Protein AF-A0A0C9ZKR8-F1 (afdb_monomer_lite)

Foldseek 3Di:
DCQDWDKDKDADPDPPPDDFPADVVVRDTHDHDHPDIDIDGDSDDPDDD

Radius of gyration: 13.03 Å; chains: 1; bounding box: 27×23×37 Å

Structure (mmCIF, N/CA/C/O backbone):
data_AF-A0A0C9ZKR8-F1
#
_entry.id   AF-A0A0C9ZKR8-F1
#
loop_
_atom_site.group_PDB
_atom_site.id
_atom_site.type_symbol
_atom_site.label_atom_id
_atom_site.label_alt_id
_atom_site.label_comp_id
_atom_site.label_asym_id
_atom_site.label_entity_id
_atom_site.label_seq_id
_atom_site.pdbx_PDB_ins_code
_atom_site.Cartn_x
_atom_site.Cartn_y
_atom_site.Cartn_z
_atom_site.occupancy
_atom_site.B_iso_or_equiv
_atom_site.auth_seq_id
_atom_site.auth_comp_id
_atom_site.auth_asym_id
_atom_site.auth_atom_id
_atom_site.pdbx_PDB_model_num
ATOM 1 N N . ASN A 1 1 ? 14.164 -8.458 -24.678 1.00 48.81 1 ASN A N 1
ATOM 2 C CA . ASN A 1 1 ? 14.289 -7.290 -23.776 1.00 48.81 1 ASN A CA 1
ATOM 3 C C . ASN A 1 1 ? 12.984 -7.184 -22.998 1.00 48.81 1 ASN A C 1
ATOM 5 O O . ASN A 1 1 ? 12.176 -6.305 -23.265 1.00 48.81 1 ASN A O 1
ATOM 9 N N . ASP A 1 2 ? 12.731 -8.147 -22.113 1.00 55.34 2 ASP A N 1
ATOM 10 C CA . ASP A 1 2 ? 11.467 -8.271 -21.379 1.00 55.34 2 ASP A CA 1
ATOM 11 C C . ASP A 1 2 ? 11.578 -7.560 -20.036 1.00 55.34 2 ASP A C 1
ATOM 13 O O . ASP A 1 2 ? 11.667 -8.176 -18.977 1.00 55.34 2 ASP A O 1
ATOM 17 N N . ASN A 1 3 ? 11.602 -6.231 -20.081 1.00 60.66 3 ASN A N 1
ATOM 18 C CA . ASN A 1 3 ? 11.571 -5.410 -18.877 1.00 60.66 3 ASN A CA 1
ATOM 19 C C . ASN A 1 3 ? 10.113 -5.307 -18.390 1.00 60.66 3 ASN A C 1
ATOM 21 O O . ASN A 1 3 ? 9.473 -4.261 -18.497 1.00 60.66 3 ASN A O 1
ATOM 25 N N . LYS A 1 4 ? 9.542 -6.434 -17.939 1.00 61.38 4 LYS A N 1
ATOM 26 C CA . LYS A 1 4 ? 8.190 -6.465 -17.368 1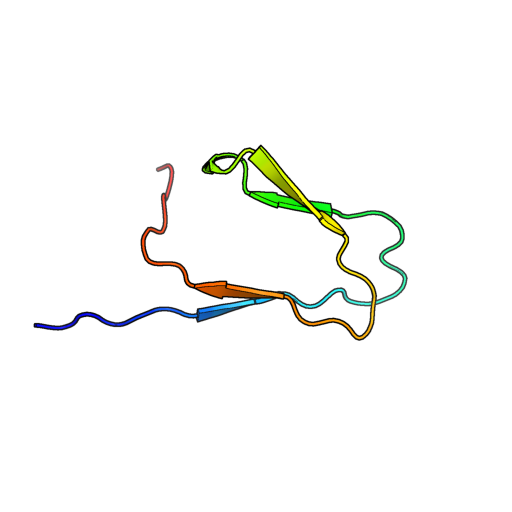.00 61.38 4 LYS A CA 1
ATOM 27 C C . LYS A 1 4 ? 8.225 -5.784 -16.009 1.00 61.38 4 LYS A C 1
ATOM 29 O O . LYS A 1 4 ? 8.672 -6.342 -15.015 1.00 61.38 4 LYS A O 1
ATOM 34 N N . VAL A 1 5 ? 7.759 -4.548 -16.002 1.00 64.44 5 VAL A N 1
ATOM 35 C CA . VAL A 1 5 ? 7.547 -3.771 -14.792 1.00 64.44 5 VAL A CA 1
ATOM 36 C C . VAL A 1 5 ? 6.362 -4.377 -14.039 1.00 64.44 5 VAL A C 1
ATOM 38 O O . VAL A 1 5 ? 5.256 -4.437 -14.577 1.00 64.44 5 VAL A O 1
ATOM 41 N N . ILE A 1 6 ? 6.597 -4.848 -12.815 1.00 71.69 6 ILE A N 1
ATOM 42 C CA . ILE A 1 6 ? 5.551 -5.401 -11.953 1.00 71.69 6 ILE A CA 1
ATOM 43 C C . ILE A 1 6 ? 5.070 -4.284 -11.025 1.00 71.69 6 ILE A C 1
ATOM 45 O O . ILE A 1 6 ? 5.859 -3.614 -10.359 1.00 71.69 6 ILE A O 1
ATOM 49 N N . TYR A 1 7 ? 3.757 -4.071 -11.010 1.00 74.12 7 TYR A N 1
ATOM 50 C CA . TYR A 1 7 ? 3.097 -3.158 -10.086 1.00 74.12 7 TYR A CA 1
ATOM 51 C C . TYR A 1 7 ? 2.417 -3.975 -8.992 1.00 74.12 7 TYR A C 1
ATOM 53 O O . TYR A 1 7 ? 1.675 -4.912 -9.287 1.00 74.12 7 TYR A O 1
ATOM 61 N N . ALA A 1 8 ? 2.654 -3.603 -7.737 1.00 80.62 8 ALA A N 1
ATOM 62 C CA . ALA A 1 8 ? 1.896 -4.101 -6.597 1.00 80.62 8 ALA A CA 1
ATOM 63 C C . ALA A 1 8 ? 0.982 -2.985 -6.082 1.00 80.62 8 ALA A C 1
ATOM 65 O O . ALA A 1 8 ? 1.425 -1.852 -5.903 1.00 80.62 8 ALA A O 1
ATOM 66 N N . TYR A 1 9 ? -0.286 -3.306 -5.837 1.00 81.69 9 TYR A N 1
ATOM 67 C CA . TYR A 1 9 ? -1.260 -2.378 -5.267 1.00 81.69 9 TYR A CA 1
ATOM 68 C C . TYR A 1 9 ? -1.671 -2.879 -3.890 1.00 81.69 9 TYR A C 1
ATOM 70 O O . TYR A 1 9 ? -2.127 -4.013 -3.747 1.00 81.69 9 TYR A O 1
ATOM 78 N N . ILE A 1 10 ? -1.482 -2.037 -2.882 1.00 80.88 10 ILE A N 1
ATOM 79 C CA . ILE A 1 10 ? -1.765 -2.347 -1.486 1.00 80.88 10 ILE A CA 1
ATOM 80 C C . ILE A 1 10 ? -2.982 -1.536 -1.062 1.00 80.88 10 ILE A C 1
ATOM 82 O O . ILE A 1 10 ? -3.030 -0.317 -1.245 1.00 80.88 10 ILE A O 1
ATOM 86 N N . PHE A 1 11 ? -3.947 -2.235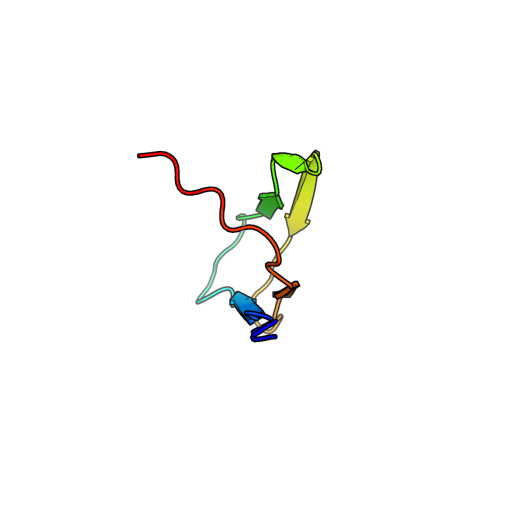 -0.475 1.00 83.50 11 PHE A N 1
ATOM 87 C CA . PHE A 1 11 ? -5.196 -1.676 0.017 1.00 83.50 11 PHE A CA 1
ATOM 88 C C . PHE A 1 11 ? -5.323 -2.015 1.499 1.00 83.50 11 PHE A C 1
ATOM 90 O O . PHE A 1 11 ? -5.169 -3.176 1.882 1.00 83.50 11 PHE A O 1
ATOM 97 N N . ALA A 1 12 ? -5.621 -1.019 2.330 1.00 79.94 12 ALA A N 1
ATOM 98 C CA . ALA A 1 12 ? -6.027 -1.278 3.704 1.00 79.94 12 ALA A CA 1
ATOM 99 C C . ALA A 1 12 ? -7.470 -1.798 3.704 1.00 79.94 12 ALA A C 1
ATOM 101 O O . ALA A 1 12 ? -8.380 -1.127 3.212 1.00 79.94 12 ALA A O 1
ATOM 102 N N . VAL A 1 13 ? -7.675 -3.000 4.244 1.00 79.31 13 VAL A N 1
ATOM 103 C CA . VAL A 1 13 ? -9.003 -3.606 4.391 1.00 79.31 13 VAL A CA 1
ATOM 104 C C . VAL A 1 13 ? -9.498 -3.378 5.820 1.00 79.31 13 VAL A C 1
ATOM 106 O O . VAL A 1 13 ? -8.746 -3.578 6.771 1.00 79.31 13 VAL A O 1
ATOM 109 N N . SER A 1 14 ? -10.777 -3.017 5.964 1.00 74.19 14 SER A N 1
ATOM 110 C CA . SER A 1 14 ? -11.463 -2.826 7.254 1.00 74.19 14 SER A CA 1
ATOM 111 C C . SER A 1 14 ? -10.910 -1.667 8.106 1.00 74.19 14 SER A C 1
ATOM 113 O O . SER A 1 14 ? -10.295 -0.732 7.607 1.00 74.19 14 SER A O 1
ATOM 115 N N . ASP A 1 15 ? -11.168 -1.715 9.408 1.00 71.06 15 ASP A N 1
ATOM 116 C CA . ASP A 1 15 ? -10.721 -0.860 10.505 1.00 71.06 15 ASP A CA 1
ATOM 117 C C . ASP A 1 15 ? -9.235 -1.039 10.854 1.00 71.06 15 ASP A C 1
ATOM 119 O O . ASP A 1 15 ? -8.840 -1.022 12.020 1.00 71.06 15 ASP A O 1
ATOM 123 N N . TRP A 1 16 ? -8.387 -1.187 9.838 1.00 69.31 16 TRP A N 1
ATOM 124 C CA . TRP A 1 16 ? -6.941 -1.231 10.000 1.00 69.31 16 TRP A CA 1
ATOM 125 C C . TRP A 1 16 ? -6.434 0.099 10.582 1.00 69.31 16 TRP A C 1
ATOM 127 O O . TRP A 1 16 ? -6.189 1.071 9.870 1.00 69.31 16 TRP A O 1
ATOM 137 N N . LYS A 1 17 ? -6.336 0.160 11.914 1.00 60.69 17 LYS A N 1
ATOM 138 C CA . LYS A 1 17 ? -6.092 1.402 12.666 1.00 60.69 17 LYS A CA 1
ATOM 139 C C . LYS A 1 17 ? -4.620 1.799 12.790 1.00 60.69 17 LYS A C 1
ATOM 141 O O . LYS A 1 17 ? -4.358 2.888 13.288 1.00 60.69 17 LYS A O 1
ATOM 146 N N . SER A 1 18 ? -3.667 0.947 12.394 1.00 62.84 18 SER A N 1
ATOM 147 C CA . SER A 1 18 ? -2.261 1.157 12.787 1.00 62.84 18 SER A CA 1
ATOM 148 C C . SER A 1 18 ? -1.168 0.617 11.858 1.00 62.84 18 SER A C 1
ATOM 150 O O . SER A 1 18 ? 0.005 0.805 12.179 1.00 62.84 18 SER A O 1
ATOM 152 N N . GLY A 1 19 ? -1.452 -0.085 10.763 1.00 69.25 19 GLY A N 1
ATOM 153 C CA . GLY A 1 19 ? -0.338 -0.665 10.007 1.00 69.25 19 GLY A CA 1
ATOM 154 C C . GLY A 1 19 ? 0.257 0.317 9.020 1.00 69.25 19 GLY A C 1
ATOM 155 O O . GLY A 1 19 ? -0.329 0.625 7.984 1.00 69.25 19 GLY A O 1
ATOM 156 N N . GLU A 1 20 ? 1.454 0.760 9.363 1.00 77.62 20 GLU A N 1
ATOM 157 C CA . GLU A 1 20 ? 2.385 1.370 8.437 1.00 77.62 20 GLU A CA 1
ATOM 158 C C . GLU A 1 20 ? 2.852 0.301 7.443 1.00 77.62 20 GLU A C 1
ATOM 160 O O . GLU A 1 20 ? 3.273 -0.794 7.828 1.00 77.62 20 GLU A O 1
ATOM 165 N N . PHE A 1 21 ? 2.797 0.615 6.153 1.00 79.69 21 PHE A N 1
ATOM 166 C CA . PHE A 1 21 ? 3.514 -0.162 5.161 1.00 79.69 21 PHE A CA 1
ATOM 167 C C . PHE A 1 21 ? 4.993 0.219 5.240 1.00 79.69 21 PHE A C 1
ATOM 169 O O . PHE A 1 21 ? 5.390 1.329 4.875 1.00 79.69 21 PHE A O 1
ATOM 176 N N . CYS A 1 22 ? 5.799 -0.697 5.769 1.00 81.06 22 CYS A N 1
ATOM 177 C CA . CYS A 1 22 ? 7.236 -0.513 5.908 1.00 81.06 22 CYS A CA 1
ATOM 178 C C . CYS A 1 22 ? 7.953 -0.987 4.647 1.00 81.06 22 CYS A C 1
ATOM 180 O O . CYS A 1 22 ? 7.752 -2.115 4.196 1.00 81.06 22 CYS A O 1
ATOM 182 N N . ILE A 1 23 ? 8.851 -0.148 4.133 1.00 81.62 23 ILE A N 1
ATOM 183 C CA . ILE A 1 23 ? 9.808 -0.508 3.088 1.00 81.62 23 ILE A CA 1
ATOM 184 C C . ILE A 1 23 ? 11.200 -0.462 3.728 1.00 81.62 23 ILE A C 1
ATOM 186 O O . ILE A 1 23 ? 11.847 0.586 3.691 1.00 81.62 23 ILE A O 1
ATOM 190 N N . PRO A 1 24 ? 11.677 -1.567 4.340 1.00 76.81 24 PRO A N 1
ATOM 191 C CA . PRO A 1 24 ? 12.881 -1.546 5.173 1.00 76.81 24 PRO A CA 1
ATOM 192 C C . PRO A 1 24 ? 14.123 -1.094 4.409 1.00 76.81 24 PRO A C 1
ATOM 194 O O . PRO A 1 24 ? 14.930 -0.342 4.932 1.00 76.81 24 PRO A O 1
ATOM 197 N N . GLN A 1 25 ? 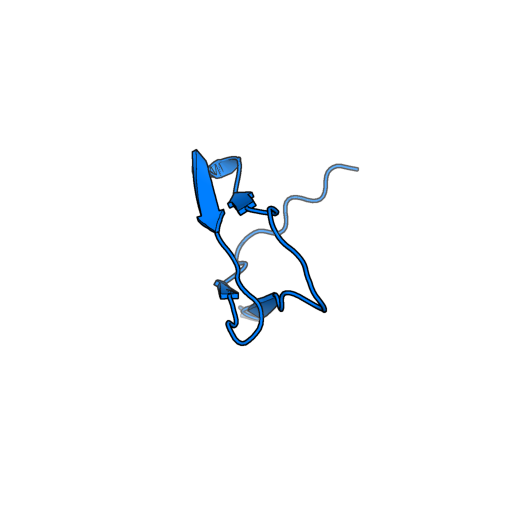14.238 -1.495 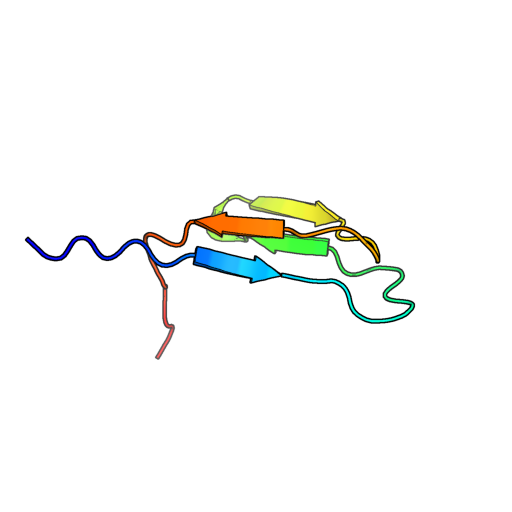3.141 1.00 78.50 25 GLN A N 1
ATOM 198 C CA . GLN A 1 25 ? 15.372 -1.157 2.273 1.00 78.50 25 GLN A CA 1
ATOM 199 C C . GLN A 1 25 ? 15.471 0.340 1.953 1.00 78.50 25 GLN A C 1
ATOM 201 O O . GLN A 1 25 ? 16.521 0.802 1.522 1.00 78.50 25 GLN A O 1
ATOM 206 N N . LEU A 1 26 ? 14.373 1.079 2.122 1.00 78.62 26 LEU A N 1
ATOM 207 C CA . LEU A 1 26 ? 14.326 2.528 1.947 1.00 78.62 26 LEU A CA 1
ATOM 208 C C . LEU A 1 26 ? 14.211 3.260 3.288 1.00 78.62 26 LEU A C 1
ATOM 210 O O . LEU A 1 26 ? 14.178 4.482 3.292 1.00 78.62 26 LEU A O 1
ATOM 214 N N . GLU A 1 27 ? 14.095 2.527 4.402 1.00 82.94 27 GLU A N 1
ATOM 215 C CA . GLU A 1 27 ? 13.792 3.059 5.738 1.00 82.94 27 GLU A CA 1
ATOM 216 C C . GLU A 1 27 ? 12.536 3.953 5.777 1.00 82.94 27 GLU A C 1
ATOM 218 O O . GLU A 1 27 ? 12.371 4.803 6.650 1.00 82.94 27 GLU A O 1
ATOM 223 N N . ILE A 1 28 ? 11.607 3.736 4.839 1.00 82.94 28 ILE A N 1
ATOM 224 C CA . ILE A 1 28 ? 10.360 4.497 4.731 1.00 82.94 28 ILE A CA 1
ATOM 225 C C . ILE A 1 28 ? 9.228 3.719 5.394 1.00 82.94 28 ILE A C 1
ATOM 227 O O . ILE A 1 28 ? 9.053 2.516 5.175 1.00 82.94 28 ILE A O 1
ATOM 231 N N . LYS A 1 29 ? 8.405 4.445 6.151 1.00 84.88 29 LYS A N 1
ATOM 232 C CA . LYS A 1 29 ? 7.133 3.965 6.683 1.00 84.88 29 LYS A CA 1
ATOM 233 C C . LYS A 1 29 ? 6.007 4.829 6.144 1.00 84.88 29 LYS A C 1
ATOM 235 O O . LYS A 1 29 ? 6.048 6.050 6.279 1.00 84.88 29 LYS A O 1
ATOM 240 N N . ILE A 1 30 ? 5.025 4.1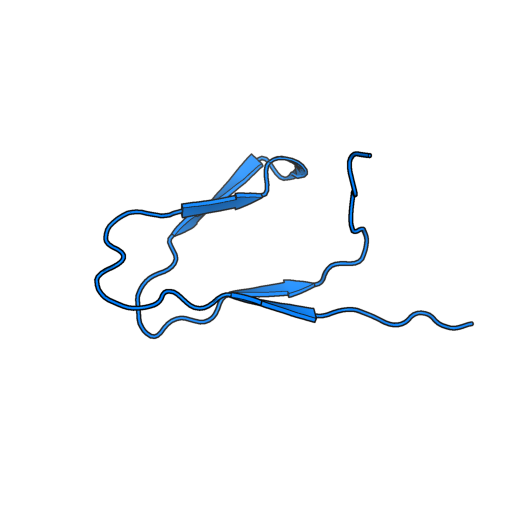98 5.510 1.00 83.06 30 ILE A N 1
ATOM 241 C CA . ILE A 1 30 ? 3.888 4.896 4.909 1.00 83.06 30 ILE A CA 1
ATOM 242 C C . ILE A 1 30 ? 2.625 4.474 5.656 1.00 83.06 30 ILE A C 1
ATOM 244 O O . ILE A 1 30 ? 2.274 3.294 5.604 1.00 83.06 30 ILE A O 1
ATOM 248 N N . PRO A 1 31 ? 1.918 5.384 6.342 1.00 83.38 31 PRO A N 1
ATOM 249 C CA . PRO A 1 31 ? 0.613 5.052 6.895 1.00 83.38 31 PRO A CA 1
ATOM 250 C C . PRO A 1 31 ? -0.375 4.804 5.746 1.00 83.38 31 PRO A C 1
ATOM 252 O O . PRO A 1 31 ? -0.488 5.625 4.836 1.00 83.38 31 PRO A O 1
ATOM 255 N N . VAL A 1 32 ? -1.080 3.669 5.775 1.00 80.50 32 VAL A N 1
ATOM 256 C CA . VAL A 1 32 ? -2.121 3.337 4.789 1.00 80.50 32 VAL A CA 1
ATOM 257 C C . VAL A 1 32 ? -3.467 3.296 5.500 1.00 80.50 32 VAL A C 1
ATOM 259 O O . VAL A 1 32 ? -3.696 2.441 6.357 1.00 80.50 32 VAL A O 1
ATOM 262 N N . TYR A 1 33 ? -4.359 4.216 5.135 1.00 80.50 33 TYR A N 1
ATOM 263 C CA . TYR A 1 33 ? -5.705 4.296 5.694 1.00 80.50 33 TYR A CA 1
ATOM 264 C C . TYR A 1 33 ? -6.748 3.652 4.768 1.00 80.50 33 TYR A C 1
ATOM 266 O O . TYR A 1 33 ? -6.547 3.586 3.549 1.00 80.50 33 TYR A O 1
ATOM 274 N N . PRO A 1 34 ? -7.892 3.198 5.310 1.00 83.38 34 PRO A N 1
ATOM 275 C CA . PRO A 1 34 ? -8.995 2.691 4.497 1.00 83.38 34 PRO A CA 1
ATOM 276 C C . PRO A 1 34 ? -9.449 3.725 3.459 1.00 83.38 34 PRO A C 1
ATOM 278 O O . PRO A 1 34 ? -9.602 4.906 3.766 1.00 83.38 34 PRO A O 1
ATOM 281 N N . GLY A 1 35 ? -9.650 3.280 2.217 1.00 81.94 35 GLY A N 1
ATOM 282 C CA . GLY A 1 35 ? -9.974 4.152 1.080 1.00 81.94 35 GLY A CA 1
ATOM 283 C C . GLY A 1 35 ? -8.758 4.718 0.335 1.00 81.94 35 GLY A C 1
ATOM 284 O O . GLY A 1 35 ? -8.932 5.325 -0.719 1.00 81.94 35 GLY A O 1
ATOM 285 N N . GLN A 1 36 ? -7.535 4.490 0.826 1.00 80.88 36 GLN A N 1
ATOM 286 C CA . GLN A 1 36 ? -6.303 4.808 0.103 1.00 80.88 36 GLN A CA 1
ATOM 287 C C . GLN A 1 36 ? -5.735 3.579 -0.615 1.00 80.88 36 GLN A C 1
ATOM 289 O O . GLN A 1 36 ? -5.931 2.437 -0.193 1.00 80.88 36 GLN A O 1
ATOM 294 N N . VAL A 1 37 ? -4.996 3.833 -1.697 1.00 82.12 37 VAL A N 1
ATOM 295 C CA . VAL A 1 37 ? -4.282 2.812 -2.471 1.00 82.12 37 VAL A CA 1
ATOM 296 C C . VAL A 1 37 ? -2.814 3.195 -2.539 1.00 82.12 37 VAL A C 1
ATOM 298 O O . VAL A 1 37 ? -2.478 4.270 -3.036 1.00 82.12 37 VAL A O 1
ATOM 301 N N . LEU A 1 38 ? -1.938 2.306 -2.077 1.00 81.88 38 LEU A N 1
ATOM 302 C CA . LEU A 1 38 ? -0.499 2.459 -2.250 1.00 81.88 38 LEU A CA 1
ATOM 303 C C . LEU A 1 38 ? -0.053 1.619 -3.451 1.00 81.88 38 LEU A C 1
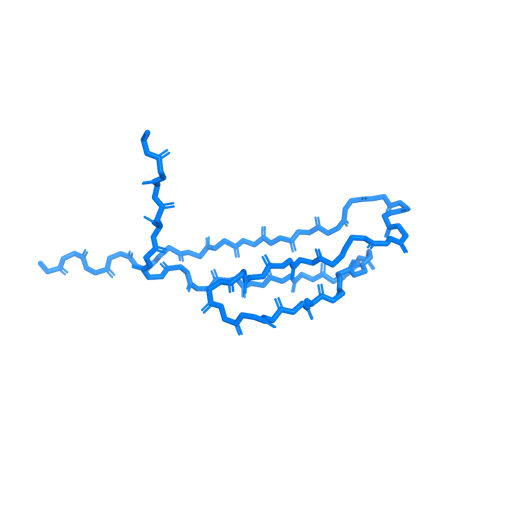ATOM 305 O O . LEU A 1 38 ? -0.119 0.392 -3.420 1.00 81.88 38 LEU A O 1
ATOM 309 N N . ALA A 1 39 ? 0.401 2.285 -4.511 1.00 81.88 39 ALA A N 1
ATOM 310 C CA . ALA A 1 39 ? 0.989 1.634 -5.675 1.00 81.88 39 ALA A CA 1
ATOM 311 C C . ALA A 1 39 ? 2.514 1.586 -5.526 1.00 81.88 39 ALA A C 1
ATOM 313 O O . ALA A 1 39 ? 3.167 2.624 -5.417 1.00 81.88 39 ALA A O 1
ATOM 314 N N . VAL A 1 40 ? 3.083 0.383 -5.544 1.00 78.31 40 VAL A N 1
ATOM 315 C CA . VAL A 1 40 ? 4.526 0.155 -5.452 1.00 78.31 40 VAL A CA 1
ATOM 316 C C . VAL A 1 40 ? 5.031 -0.375 -6.784 1.00 78.31 40 VAL A C 1
ATOM 318 O O . VAL A 1 40 ? 4.568 -1.398 -7.292 1.00 78.31 40 VAL A O 1
ATOM 321 N N . LEU A 1 41 ? 6.011 0.334 -7.339 1.00 75.88 41 LEU A N 1
ATOM 322 C CA . LEU A 1 41 ? 6.742 -0.088 -8.521 1.00 75.88 41 LEU A CA 1
ATOM 323 C C . LEU A 1 41 ? 7.877 -1.024 -8.104 1.00 75.88 41 LEU A C 1
ATOM 325 O O . LEU A 1 41 ? 8.942 -0.560 -7.690 1.00 75.88 41 LEU A O 1
ATOM 329 N N . THR A 1 42 ? 7.675 -2.335 -8.198 1.00 66.50 42 THR A N 1
ATOM 330 C CA . THR A 1 42 ? 8.719 -3.290 -7.821 1.00 66.50 42 THR A CA 1
ATOM 331 C C . THR A 1 42 ? 9.602 -3.584 -9.033 1.00 66.50 42 THR A C 1
ATOM 333 O O . THR A 1 42 ? 9.224 -4.283 -9.969 1.00 66.50 42 THR A O 1
ATOM 336 N N . ARG A 1 43 ? 10.820 -3.022 -9.040 1.00 60.38 43 ARG A N 1
ATOM 337 C CA . ARG A 1 43 ? 11.880 -3.445 -9.978 1.00 60.38 43 ARG A CA 1
ATOM 338 C C . ARG A 1 43 ? 12.718 -4.607 -9.442 1.00 60.38 43 ARG A C 1
ATOM 340 O O . ARG A 1 43 ? 13.341 -5.302 -10.233 1.00 60.38 43 ARG A O 1
ATOM 347 N N . VAL A 1 44 ? 12.728 -4.825 -8.126 1.00 56.50 44 VAL A N 1
ATOM 348 C CA . VAL A 1 44 ? 13.507 -5.879 -7.465 1.00 56.50 44 VAL A CA 1
ATOM 349 C C . VAL A 1 44 ? 12.637 -6.528 -6.390 1.00 56.50 44 VAL A C 1
ATOM 351 O O . VAL A 1 44 ? 12.363 -5.929 -5.354 1.00 56.50 44 VAL A O 1
ATOM 354 N N . LEU A 1 45 ? 12.173 -7.751 -6.651 1.00 49.88 45 LEU A N 1
ATOM 355 C CA . LEU A 1 45 ? 11.643 -8.645 -5.623 1.00 49.88 45 LEU A CA 1
ATOM 356 C C . LEU A 1 45 ? 12.847 -9.330 -4.975 1.00 49.88 45 LEU A C 1
ATOM 358 O O . LEU A 1 45 ? 13.412 -10.258 -5.546 1.00 49.88 45 LEU A O 1
ATOM 362 N N . ALA A 1 46 ? 13.271 -8.861 -3.803 1.00 53.16 46 ALA A N 1
ATOM 363 C CA . ALA A 1 46 ? 14.177 -9.644 -2.974 1.00 53.16 46 ALA A CA 1
ATOM 364 C C . ALA A 1 46 ? 13.364 -10.795 -2.361 1.00 53.16 46 ALA A C 1
ATOM 366 O O . ALA A 1 46 ? 12.647 -10.592 -1.382 1.00 53.16 46 ALA A O 1
ATOM 367 N N . SER A 1 47 ? 13.424 -11.986 -2.965 1.00 48.19 47 SER A N 1
ATOM 368 C CA . SER A 1 47 ? 13.001 -13.209 -2.283 1.00 48.19 47 SER A CA 1
ATOM 369 C C . SER A 1 47 ? 14.156 -13.667 -1.402 1.00 48.19 47 SER A C 1
ATOM 371 O O . SER A 1 47 ? 15.247 -13.923 -1.913 1.00 48.19 47 SER A O 1
ATOM 373 N N . VAL A 1 48 ? 13.934 -13.773 -0.098 1.00 45.94 48 VAL A N 1
ATOM 374 C CA . VAL A 1 48 ? 14.859 -14.494 0.777 1.00 45.94 48 VAL A CA 1
ATOM 375 C C . VAL A 1 48 ? 14.392 -15.945 0.763 1.00 45.94 48 VAL A C 1
ATOM 377 O O . VAL A 1 48 ? 13.290 -16.235 1.227 1.00 45.94 48 VAL A O 1
ATOM 380 N N . SER A 1 49 ? 15.171 -16.802 0.104 1.00 45.03 49 SER A N 1
ATOM 381 C CA . SER A 1 49 ? 15.041 -18.264 0.139 1.00 45.03 49 SER A CA 1
ATOM 382 C C . SER A 1 49 ? 15.447 -18.822 1.493 1.00 45.03 49 SER A C 1
ATOM 384 O O . SER A 1 49 ? 16.459 -18.305 2.021 1.00 45.03 49 SER A O 1
#

Sequence (49 aa):
NDNKVIYAYIFAVSDWKSGEFCIPQLEIKIPVYPGQVLAVLTRVLASVS

Secondary structure (DSSP, 8-state):
----PEEEEEE--SS--S-EEEEGGGTEEEE--TT-EEEEEES------

Organism: NCBI:txid930992

pLDDT: mean 72.12, std 11.87, range [45.03, 84.88]